Protein AF-A0A0J7K8M3-F1 (afdb_monomer)

InterPro domains:
  IPR032815 Peptidase S8, pro-domain [PF16470] (27-82)
  IPR036852 Peptidase S8/S53 domain superfamily [G3DSA:3.40.50.200] (105-156)
  IPR036852 Peptidase S8/S53 domain superfamily [SSF52743] (109-156)
  IPR038466 Peptidase S8, pro-domain superfamily [G3DSA:3.30.70.850] (23-82)

Structure (mmCIF, N/CA/C/O backbone):
data_AF-A0A0J7K8M3-F1
#
_entry.id   AF-A0A0J7K8M3-F1
#
loop_
_atom_site.group_PDB
_atom_site.id
_atom_site.type_symbol
_atom_site.label_atom_id
_atom_site.label_alt_id
_atom_site.label_comp_id
_atom_site.label_asym_id
_atom_site.label_entity_id
_atom_site.label_seq_id
_atom_site.pdbx_PDB_ins_code
_atom_site.Cartn_x
_atom_site.Cartn_y
_atom_site.Cartn_z
_atom_site.occupancy
_atom_site.B_iso_or_equiv
_atom_site.auth_seq_id
_atom_site.auth_comp_id
_atom_site.auth_asym_id
_atom_site.auth_atom_id
_atom_site.pdbx_PDB_model_num
ATOM 1 N N . MET A 1 1 ? -18.885 1.651 24.637 1.00 44.19 1 MET A N 1
ATOM 2 C CA . MET A 1 1 ? -19.521 0.613 25.477 1.00 44.19 1 MET A CA 1
ATOM 3 C C . MET A 1 1 ? -21.000 0.626 25.129 1.00 44.19 1 MET A C 1
ATOM 5 O O . MET A 1 1 ? -21.523 1.725 25.035 1.00 44.19 1 MET A O 1
ATOM 9 N N . LYS A 1 2 ? -21.637 -0.531 24.901 1.00 29.84 2 LYS A N 1
ATOM 10 C CA . LYS A 1 2 ? -23.090 -0.676 24.642 1.00 29.84 2 LYS A CA 1
ATOM 11 C C . LYS A 1 2 ? -23.766 -1.501 25.763 1.00 29.84 2 LYS A C 1
ATOM 13 O O . LYS A 1 2 ? -23.041 -2.152 26.510 1.00 29.84 2 LYS A O 1
ATOM 18 N N . PHE A 1 3 ? -25.090 -1.403 25.938 1.00 52.31 3 PHE A N 1
ATOM 19 C CA . PHE A 1 3 ? -25.852 -1.643 27.182 1.00 52.31 3 PHE A CA 1
ATOM 20 C C . PHE A 1 3 ? -27.401 -1.450 27.101 1.00 52.31 3 PHE A C 1
ATOM 22 O O . PHE A 1 3 ? -27.911 -0.332 27.035 1.00 52.31 3 PHE A O 1
ATOM 29 N N . GLN A 1 4 ? -28.208 -2.489 27.321 1.00 34.72 4 GLN A N 1
ATOM 30 C CA . GLN A 1 4 ? -29.679 -2.350 27.415 1.00 34.72 4 GLN A CA 1
ATOM 31 C C . GLN A 1 4 ? -30.224 -2.350 28.859 1.00 34.72 4 GLN A C 1
ATOM 33 O O . GLN A 1 4 ? -29.748 -3.145 29.666 1.00 34.72 4 GLN A O 1
ATOM 38 N N . HIS A 1 5 ? -31.270 -1.545 29.166 1.00 41.06 5 HIS A N 1
ATOM 39 C CA . HIS A 1 5 ? -32.294 -1.887 30.189 1.00 41.06 5 HIS A CA 1
ATOM 40 C C . HIS A 1 5 ? -33.617 -1.053 30.172 1.00 41.06 5 HIS A C 1
ATOM 42 O O . HIS A 1 5 ? -33.620 0.128 29.814 1.00 41.06 5 HIS A O 1
ATOM 48 N N . ARG A 1 6 ? -34.722 -1.678 30.641 1.00 37.88 6 ARG A N 1
ATOM 49 C CA . ARG A 1 6 ? -36.150 -1.240 30.719 1.00 37.88 6 ARG A CA 1
ATOM 50 C C . ARG A 1 6 ? -36.422 0.078 31.489 1.00 37.88 6 ARG A C 1
ATOM 52 O O . ARG A 1 6 ? -35.615 0.527 32.305 1.00 37.88 6 ARG A O 1
ATOM 59 N N . GLU A 1 7 ? -37.557 0.732 31.198 1.00 38.78 7 GLU A N 1
ATOM 60 C CA . GLU A 1 7 ? -37.876 2.121 31.598 1.00 38.78 7 GLU A CA 1
ATOM 61 C C . GLU A 1 7 ? -38.808 2.302 32.812 1.00 38.78 7 GLU A C 1
ATOM 63 O O . GLU A 1 7 ? -39.792 1.585 32.934 1.00 38.78 7 GLU A O 1
ATOM 68 N N . ASN A 1 8 ? -38.557 3.334 33.649 1.00 38.66 8 ASN A N 1
ATOM 69 C CA . ASN A 1 8 ? -39.594 4.017 34.450 1.00 38.66 8 ASN A CA 1
ATOM 70 C C . ASN A 1 8 ? -39.165 5.429 34.959 1.00 38.66 8 ASN A C 1
ATOM 72 O O . ASN A 1 8 ? -37.971 5.702 35.114 1.00 38.66 8 ASN A O 1
ATOM 76 N N . LYS A 1 9 ? -40.128 6.335 35.223 1.00 42.47 9 LYS A N 1
ATOM 77 C CA . LYS A 1 9 ? -40.022 7.823 35.356 1.00 42.47 9 LYS A CA 1
ATOM 78 C C . LYS A 1 9 ? -39.038 8.436 36.390 1.00 42.47 9 LYS A C 1
ATOM 80 O O . LYS A 1 9 ? -38.766 9.631 36.302 1.00 42.47 9 LYS A O 1
ATOM 85 N N . LYS A 1 10 ? -38.375 7.683 37.284 1.00 42.62 10 LYS A N 1
ATOM 86 C CA . LYS A 1 10 ? -37.325 8.188 38.227 1.00 42.62 10 LYS A CA 1
ATOM 87 C C . LYS A 1 10 ? -35.994 8.610 37.544 1.00 42.62 10 LYS A C 1
ATOM 89 O O . LYS A 1 10 ? -34.939 8.685 38.175 1.00 42.62 10 LYS A O 1
ATOM 94 N N . ARG A 1 11 ? -36.007 8.850 36.227 1.00 46.19 11 ARG A N 1
ATOM 95 C CA . ARG A 1 11 ? -34.836 8.789 35.335 1.00 46.19 11 ARG A CA 1
ATOM 96 C C . ARG A 1 11 ? -34.023 10.076 35.184 1.00 46.19 11 ARG A C 1
ATOM 98 O O . ARG A 1 11 ? -32.837 9.951 34.908 1.00 46.19 11 ARG A O 1
ATOM 105 N N . LYS A 1 12 ? -34.578 11.281 35.367 1.00 43.31 12 LYS A N 1
ATOM 106 C CA . LYS A 1 12 ? -33.804 12.531 35.160 1.00 43.31 12 LYS A CA 1
ATOM 107 C C . LYS A 1 12 ? -32.705 12.720 36.217 1.00 43.31 12 LYS A C 1
ATOM 109 O O . LYS A 1 12 ? -31.529 12.668 35.873 1.00 43.31 12 LYS A O 1
ATOM 114 N N . LYS A 1 13 ? -33.068 12.745 37.508 1.00 40.09 13 LYS A N 1
ATOM 115 C CA . LYS A 1 13 ? -32.099 12.863 38.621 1.00 40.09 13 LYS A CA 1
ATOM 116 C C . LYS A 1 13 ? -31.072 11.720 38.664 1.00 40.09 13 LYS A C 1
ATOM 118 O O . LYS A 1 13 ? -29.933 11.920 39.069 1.00 40.09 13 LYS A O 1
ATOM 123 N N . LYS A 1 14 ? -31.450 10.507 38.237 1.00 47.88 14 LYS A N 1
ATOM 124 C CA . LYS A 1 14 ? -30.547 9.340 38.207 1.00 47.88 14 LYS A CA 1
ATOM 125 C C . LYS A 1 14 ? -29.569 9.381 37.018 1.00 47.88 14 LYS A C 1
ATOM 127 O O . LYS A 1 14 ? -28.466 8.856 37.135 1.00 47.88 14 LYS A O 1
ATOM 132 N N . LYS A 1 15 ? -29.953 10.013 35.898 1.00 50.44 15 LYS A N 1
ATOM 133 C CA . LYS A 1 15 ? -29.089 10.241 34.724 1.00 50.44 15 LYS A CA 1
ATOM 134 C C . LYS A 1 15 ? -28.007 11.284 35.013 1.00 50.44 15 LYS A C 1
ATOM 136 O O . LYS A 1 15 ? -26.842 11.007 34.756 1.00 50.44 15 LYS A O 1
ATOM 141 N N . GLU A 1 16 ? -28.371 12.420 35.605 1.00 52.28 16 GLU A N 1
ATOM 142 C CA . GLU A 1 16 ? -27.409 13.469 35.993 1.00 52.28 16 GLU A CA 1
ATOM 143 C C . GLU A 1 16 ? -26.402 12.961 37.029 1.00 52.28 16 GLU A C 1
ATOM 145 O O . GLU A 1 16 ? -25.197 13.127 36.853 1.00 52.28 16 GLU A O 1
ATOM 150 N N . LYS A 1 17 ? -26.871 12.223 38.048 1.00 53.62 17 LYS A N 1
ATOM 151 C CA . LYS A 1 17 ? -25.986 11.586 39.039 1.00 53.62 17 LYS A CA 1
ATOM 152 C C . LYS A 1 17 ? -25.023 10.565 38.425 1.00 53.62 17 LYS A C 1
ATOM 154 O O . LYS A 1 17 ? -23.885 10.483 38.868 1.00 53.62 17 LYS A O 1
ATOM 159 N N . LYS A 1 18 ? -25.439 9.816 37.395 1.00 55.16 18 LYS A N 1
ATOM 160 C CA . LYS A 1 18 ? -24.556 8.884 36.666 1.00 55.16 18 LYS A CA 1
ATOM 161 C C . LYS A 1 18 ? -23.431 9.601 35.927 1.00 55.16 18 LYS A C 1
ATOM 163 O O . LYS A 1 18 ? -22.292 9.156 35.980 1.00 55.16 18 LYS A O 1
ATOM 168 N N . ILE A 1 19 ? -23.759 10.688 35.231 1.00 57.19 19 ILE A N 1
ATOM 169 C CA . ILE A 1 19 ? -22.782 11.478 34.471 1.00 57.19 19 ILE A CA 1
ATOM 170 C C . ILE A 1 19 ? -21.790 12.142 35.438 1.00 57.19 19 ILE A C 1
ATOM 172 O O . ILE A 1 19 ? -20.584 12.082 35.218 1.00 57.19 19 ILE A O 1
ATOM 176 N N . SER A 1 20 ? -22.293 12.679 36.554 1.00 51.03 20 SER A N 1
ATOM 177 C CA . SER A 1 20 ? -21.483 13.299 37.608 1.00 51.03 20 SER A CA 1
ATOM 178 C C . SER A 1 20 ? -20.567 12.305 38.341 1.00 51.03 20 SER A C 1
ATOM 180 O O . SER A 1 20 ? -19.390 12.600 38.527 1.00 51.03 20 SER A O 1
ATOM 182 N N . PHE A 1 21 ? -21.052 11.110 38.703 1.00 57.31 21 PHE A N 1
ATOM 183 C CA . PHE A 1 21 ? -20.248 10.103 39.412 1.00 57.31 21 PHE A CA 1
ATOM 184 C C . PHE A 1 21 ? -19.054 9.613 38.586 1.00 57.31 21 PHE A C 1
ATOM 186 O O . PHE A 1 21 ? -17.944 9.478 39.099 1.00 57.31 21 PHE A O 1
ATOM 193 N N . VAL A 1 22 ? -19.258 9.375 37.289 1.00 57.06 22 VAL A N 1
ATOM 194 C CA . VAL A 1 22 ? -18.203 8.823 36.431 1.00 57.06 22 VAL A CA 1
ATOM 195 C C . VAL A 1 22 ? -17.080 9.845 36.201 1.00 57.06 22 VAL A C 1
ATOM 197 O O . VAL A 1 22 ? -15.913 9.447 36.184 1.00 57.06 22 VAL A O 1
ATOM 200 N N . CYS A 1 23 ? -17.387 11.150 36.187 1.00 56.72 23 CYS A N 1
ATOM 201 C CA . CYS A 1 23 ? -16.370 12.209 36.158 1.00 56.72 23 CYS A CA 1
ATOM 202 C C . CYS A 1 23 ? -15.372 12.136 37.331 1.00 56.72 23 CYS A C 1
ATOM 204 O O . CYS A 1 23 ? -14.208 12.479 37.136 1.00 56.72 23 CYS A O 1
ATOM 206 N N . ASN A 1 24 ? -15.759 11.602 38.497 1.00 58.28 24 ASN A N 1
ATOM 207 C CA . ASN A 1 24 ? -14.842 11.416 39.635 1.00 58.28 24 ASN A CA 1
ATOM 208 C C . ASN A 1 24 ? -13.833 10.269 39.428 1.00 58.28 24 ASN A C 1
ATOM 210 O O . ASN A 1 24 ? -12.878 10.131 40.187 1.00 58.28 24 ASN A O 1
ATOM 214 N N . THR A 1 25 ? -14.017 9.426 38.406 1.00 64.12 25 THR A N 1
ATOM 215 C CA . THR A 1 25 ? -13.215 8.208 38.178 1.00 64.12 25 THR A CA 1
ATOM 216 C C . THR A 1 25 ? -12.197 8.325 37.033 1.00 64.12 25 THR A C 1
ATOM 218 O O . THR A 1 25 ? -11.761 7.309 36.494 1.00 64.12 25 THR A O 1
ATOM 221 N N . ASN A 1 26 ? -11.788 9.546 36.655 1.00 71.69 26 ASN A N 1
ATOM 222 C CA . ASN A 1 26 ? -10.967 9.856 35.463 1.00 71.69 26 ASN A CA 1
ATOM 223 C C . ASN 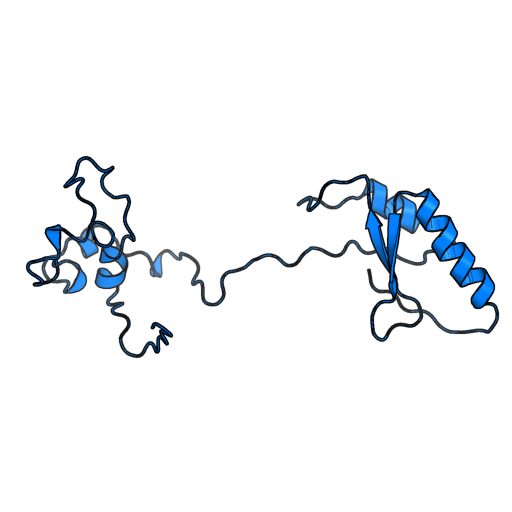A 1 26 ? -11.588 9.408 34.123 1.00 71.69 26 ASN A C 1
ATOM 225 O O . ASN A 1 26 ? -10.945 9.495 33.071 1.00 71.69 26 ASN A O 1
ATOM 229 N N . PHE A 1 27 ? -12.839 8.946 34.143 1.00 74.06 27 PHE A N 1
ATOM 230 C CA . PHE A 1 27 ? -13.640 8.641 32.970 1.00 74.06 27 PHE A CA 1
ATOM 231 C C . PHE A 1 27 ? -14.523 9.845 32.639 1.00 74.06 27 PHE A C 1
ATOM 233 O O . PHE A 1 27 ? -15.368 10.248 33.430 1.00 74.06 27 PHE A O 1
ATOM 240 N N . CYS A 1 28 ? -14.381 10.395 31.441 1.00 74.31 28 CYS A N 1
ATOM 241 C CA . CYS A 1 28 ? -15.275 11.435 30.951 1.00 74.31 28 CYS A CA 1
ATOM 242 C C . CYS A 1 28 ? -16.316 10.822 30.021 1.00 74.31 28 CYS A C 1
ATOM 244 O O . CYS A 1 28 ? -15.971 10.076 29.100 1.00 74.31 28 CYS A O 1
ATOM 246 N N . SER A 1 29 ? -17.590 11.144 30.250 1.00 75.50 29 SER A N 1
ATOM 247 C CA . SER A 1 29 ? -18.656 10.824 29.303 1.00 75.50 29 SER A CA 1
ATOM 248 C C . SER A 1 29 ? -18.456 11.629 28.027 1.00 75.50 29 SER A C 1
ATOM 250 O O . SER A 1 29 ? -18.347 12.851 28.089 1.00 75.50 29 SER A O 1
ATOM 252 N N . LEU A 1 30 ? -18.431 10.951 26.884 1.00 72.25 30 LEU A N 1
ATOM 253 C CA . LEU A 1 30 ? -18.447 11.604 25.582 1.00 72.25 30 LEU A CA 1
ATOM 254 C C . LEU A 1 30 ? -19.888 11.851 25.148 1.00 72.25 30 LEU A C 1
ATOM 256 O O . LEU A 1 30 ? -20.351 12.982 25.128 1.00 72.25 30 LEU A O 1
ATOM 260 N N . LEU A 1 31 ? -20.596 10.776 24.799 1.00 77.31 31 LEU A N 1
ATOM 261 C CA . LEU A 1 31 ? -21.907 10.835 24.164 1.00 77.31 31 LEU A CA 1
ATOM 262 C C . LEU A 1 31 ? -22.722 9.582 24.481 1.00 77.31 31 LEU A C 1
ATOM 264 O O . LEU A 1 31 ? -22.183 8.522 24.815 1.00 77.31 31 LEU A O 1
ATOM 268 N N . LYS A 1 32 ? -24.038 9.704 24.334 1.00 82.75 32 LYS A N 1
ATOM 269 C CA . LYS A 1 32 ? -24.959 8.568 24.330 1.00 82.75 32 LYS A CA 1
ATOM 270 C C . LYS A 1 32 ? -24.750 7.745 23.056 1.00 82.75 32 LYS A C 1
ATOM 272 O O . LYS A 1 32 ? -24.500 8.316 21.997 1.00 82.75 32 LYS A O 1
ATOM 277 N N . VAL A 1 33 ? -24.862 6.422 23.137 1.00 83.31 33 VAL A N 1
ATOM 278 C CA . VAL A 1 33 ? -24.804 5.586 21.926 1.00 83.31 33 VAL A CA 1
ATOM 279 C C . VAL A 1 33 ? -26.041 5.859 21.072 1.00 83.31 33 VAL A C 1
ATOM 281 O O . VAL A 1 33 ? -27.164 5.869 21.585 1.00 83.31 33 VAL A O 1
ATOM 284 N N . LEU A 1 34 ? -25.832 6.064 19.770 1.00 82.25 34 LEU A N 1
ATOM 285 C CA . LEU A 1 34 ? -26.910 6.238 18.796 1.00 82.25 34 LEU A CA 1
ATOM 286 C C . LEU A 1 34 ? -27.901 5.068 18.866 1.00 82.25 34 LEU A C 1
ATOM 288 O O . LEU A 1 34 ? -27.504 3.906 18.937 1.00 82.25 34 LEU A O 1
ATOM 292 N N . GLY A 1 35 ? -29.194 5.391 18.877 1.00 83.25 35 GLY A N 1
ATOM 293 C CA . GLY A 1 35 ? -30.278 4.407 18.948 1.00 83.25 35 GLY A CA 1
ATOM 294 C C . GLY A 1 35 ? -30.506 3.781 20.327 1.00 83.25 35 GLY A C 1
ATOM 295 O O . GLY A 1 35 ? -31.464 3.034 20.492 1.00 83.25 35 GLY A O 1
ATOM 296 N N . SER A 1 36 ? -29.690 4.098 21.339 1.00 79.38 36 SER A N 1
ATOM 297 C CA . SER A 1 36 ? -29.887 3.560 22.683 1.00 79.38 36 SER A CA 1
ATOM 298 C C . SER A 1 36 ? -30.330 4.611 23.691 1.00 79.38 36 SER A C 1
ATOM 300 O O . SER A 1 36 ? -29.972 5.788 23.626 1.00 79.38 36 SER A O 1
ATOM 302 N N . GLN A 1 37 ? -31.139 4.182 24.661 1.00 79.56 37 GLN A N 1
ATOM 303 C CA . GLN A 1 37 ? -31.648 5.025 25.741 1.00 79.56 37 GLN A CA 1
ATOM 304 C C . GLN A 1 37 ? -30.784 5.022 27.002 1.00 79.56 37 GLN A C 1
ATOM 306 O O . GLN A 1 37 ? -30.870 5.955 27.808 1.00 79.56 37 GLN A O 1
ATOM 311 N N . THR A 1 38 ? -29.944 4.003 27.144 1.00 78.19 38 THR A N 1
ATOM 312 C CA . THR A 1 38 ? -29.271 3.647 28.398 1.00 78.19 38 THR A CA 1
ATOM 313 C C . THR A 1 38 ? -27.757 3.543 28.277 1.00 78.19 38 THR A C 1
ATOM 315 O O . THR A 1 38 ? -27.082 3.322 29.281 1.00 78.19 38 THR A O 1
ATOM 318 N N . GLU A 1 39 ? -27.223 3.721 27.074 1.00 83.31 39 GLU A N 1
ATOM 319 C CA . GLU A 1 39 ? -25.818 3.486 26.757 1.00 83.31 39 GLU A CA 1
ATOM 320 C C . GLU A 1 39 ? -25.043 4.770 26.586 1.00 83.31 39 GLU A C 1
ATOM 322 O O . GLU A 1 39 ? -25.525 5.727 25.980 1.00 83.31 39 GLU A O 1
ATOM 327 N N . TYR A 1 40 ? -23.797 4.744 27.043 1.00 83.31 40 TYR A N 1
ATOM 328 C CA . TYR A 1 40 ? -22.920 5.897 27.016 1.00 83.31 40 TYR A CA 1
ATOM 329 C C . TYR A 1 40 ? -21.492 5.470 26.664 1.00 83.31 40 TYR A C 1
ATOM 331 O O . TYR A 1 40 ? -21.005 4.410 27.076 1.00 83.31 40 TYR A O 1
ATOM 339 N N . HIS A 1 41 ? -20.817 6.310 25.887 1.00 83.06 41 HIS A N 1
ATOM 340 C CA . HIS A 1 41 ? -19.392 6.218 25.617 1.00 83.06 41 HIS A CA 1
ATOM 341 C C . HIS A 1 41 ? -18.610 7.011 26.657 1.00 83.06 41 HIS A C 1
ATOM 343 O O . HIS A 1 41 ? -18.952 8.150 26.970 1.00 83.06 41 HIS A O 1
ATOM 349 N N . PHE A 1 42 ? -17.525 6.412 27.137 1.00 79.44 42 PHE A N 1
ATOM 350 C CA . PHE A 1 42 ? -16.609 7.028 28.085 1.00 79.44 42 PHE A CA 1
ATOM 351 C C . PHE A 1 42 ? -15.178 6.904 27.578 1.00 79.44 42 PHE A C 1
ATOM 353 O O . PHE A 1 42 ? -14.824 5.898 26.955 1.00 79.44 42 PHE A O 1
ATOM 360 N N . VAL A 1 43 ? -14.365 7.911 27.879 1.00 78.94 43 VAL A N 1
ATOM 361 C CA . VAL A 1 43 ? -12.921 7.916 27.628 1.00 78.94 43 VAL A CA 1
ATOM 362 C C . VAL A 1 43 ? -12.198 8.184 28.932 1.00 78.94 43 VAL A C 1
ATOM 364 O O . VAL A 1 43 ? -12.605 9.042 29.710 1.00 78.94 43 VAL A O 1
ATOM 367 N N . HIS A 1 44 ? -11.120 7.446 29.167 1.00 77.81 44 HIS A N 1
ATOM 368 C CA . HIS A 1 44 ? -10.262 7.684 30.314 1.00 77.81 44 HIS A CA 1
ATOM 369 C C . HIS A 1 44 ? -9.181 8.708 29.973 1.00 77.81 44 HIS A C 1
ATOM 371 O O . HIS A 1 44 ? -8.386 8.462 29.067 1.00 77.81 44 HIS A O 1
ATOM 377 N N . ARG A 1 45 ? -9.128 9.830 30.699 1.00 73.31 45 ARG A N 1
ATOM 378 C CA . ARG A 1 45 ? -8.189 10.929 30.401 1.00 73.31 45 ARG A CA 1
ATOM 379 C C . ARG A 1 45 ? -6.743 10.644 30.812 1.00 73.31 45 ARG A C 1
ATOM 381 O O . ARG A 1 45 ? -5.831 11.115 30.151 1.00 73.31 45 ARG A O 1
ATOM 388 N N . ALA A 1 46 ? -6.521 9.848 31.858 1.00 71.19 46 ALA A N 1
ATOM 389 C CA . ALA A 1 46 ? -5.176 9.583 32.384 1.00 71.19 46 ALA A CA 1
ATOM 390 C C . ALA A 1 46 ? -4.463 8.383 31.722 1.00 71.19 46 ALA A C 1
ATOM 392 O O . ALA A 1 46 ? -3.445 7.915 32.222 1.00 71.19 46 ALA A O 1
ATOM 393 N N . LEU A 1 47 ? -5.000 7.835 30.623 1.00 67.88 47 LEU A N 1
ATOM 394 C CA . LEU A 1 47 ? -4.317 6.803 29.837 1.00 67.88 47 LEU A CA 1
ATOM 395 C C . LEU A 1 47 ? -4.041 7.357 28.434 1.00 67.88 47 LEU A C 1
ATOM 397 O O . LEU A 1 47 ? -5.006 7.698 27.747 1.00 67.88 47 LEU A O 1
ATOM 401 N N . PRO A 1 48 ? -2.771 7.425 27.991 1.00 61.66 48 PRO A N 1
ATOM 402 C CA . PRO A 1 48 ? -2.458 7.813 26.625 1.00 61.66 48 PRO A CA 1
ATOM 403 C C . PRO A 1 48 ? -3.111 6.842 25.633 1.00 61.66 48 PRO A C 1
ATOM 405 O O . PRO A 1 48 ? -3.358 5.668 25.934 1.00 61.66 48 PRO A O 1
ATOM 408 N N . HIS A 1 49 ? -3.450 7.386 24.467 1.00 62.38 49 HIS A N 1
ATOM 409 C CA . HIS A 1 49 ? -4.204 6.735 23.404 1.00 62.38 49 HIS A CA 1
ATOM 410 C C . HIS A 1 49 ? -3.647 5.341 23.047 1.00 62.38 49 HIS A C 1
ATOM 412 O O . HIS A 1 49 ? -2.441 5.146 22.964 1.00 62.38 49 HIS A O 1
ATOM 418 N N . VAL A 1 50 ? -4.563 4.389 22.823 1.00 57.75 50 VAL A N 1
ATOM 419 C CA . VAL A 1 50 ? -4.330 3.031 22.288 1.00 57.75 50 VAL A CA 1
ATOM 420 C C . VAL A 1 50 ? -3.292 2.208 23.063 1.00 57.7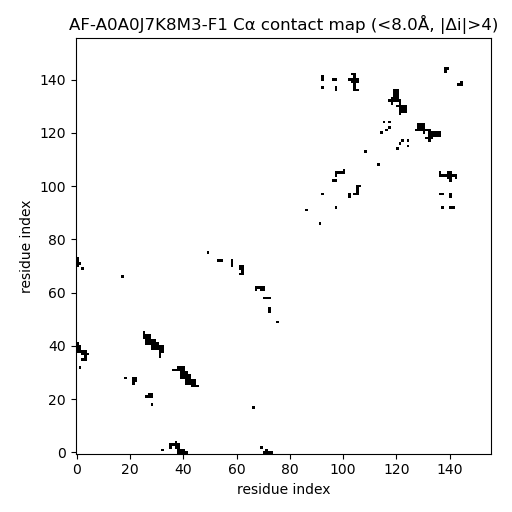5 50 VAL A C 1
ATOM 422 O O . VAL A 1 50 ? -2.118 2.121 22.720 1.00 57.75 50 VAL A O 1
ATOM 425 N N . ARG A 1 51 ? -3.765 1.472 24.076 1.00 58.19 51 ARG A N 1
ATOM 426 C CA . ARG A 1 51 ? -3.032 0.319 24.620 1.00 58.19 51 ARG A CA 1
ATOM 427 C C . ARG A 1 51 ? -3.515 -0.955 23.921 1.00 58.19 51 ARG A C 1
ATOM 429 O O . ARG A 1 51 ? -4.718 -1.192 23.846 1.00 58.19 51 ARG A O 1
ATOM 436 N N . SER A 1 52 ? -2.589 -1.799 23.463 1.00 59.38 52 SER A N 1
ATOM 437 C CA . SER A 1 52 ? -2.895 -3.104 22.848 1.00 59.38 52 SER A CA 1
ATOM 438 C C . SER A 1 52 ? -3.490 -4.124 23.833 1.00 59.38 52 SER A C 1
ATOM 440 O O . SER A 1 52 ? -4.173 -5.058 23.421 1.00 59.38 52 SER A O 1
ATOM 442 N N . LYS A 1 53 ? -3.263 -3.941 25.143 1.00 64.50 53 LYS A N 1
ATOM 443 C CA . LYS A 1 53 ? -3.758 -4.813 26.222 1.00 64.50 53 LYS A CA 1
ATOM 444 C C . LYS A 1 53 ? -4.963 -4.208 26.958 1.00 64.50 53 LYS A C 1
ATOM 446 O O . LYS A 1 53 ? -5.021 -3.000 27.199 1.00 64.50 53 LYS A O 1
ATOM 451 N N . ARG A 1 54 ? -5.900 -5.074 27.370 1.00 66.44 54 ARG A N 1
ATOM 452 C CA . ARG A 1 54 ? -7.126 -4.735 28.124 1.00 66.44 54 ARG A CA 1
ATOM 453 C C . ARG A 1 54 ? -6.801 -3.987 29.427 1.00 66.44 54 ARG A C 1
ATOM 455 O O . ARG A 1 54 ? -5.964 -4.438 30.207 1.00 66.44 54 ARG A O 1
ATOM 462 N N . SER A 1 55 ? -7.512 -2.896 29.723 1.00 72.44 55 SER A N 1
ATOM 463 C CA . SER A 1 55 ? -7.370 -2.134 30.977 1.00 72.44 55 SER A CA 1
ATOM 464 C C . SER A 1 55 ? -8.229 -2.736 32.101 1.00 72.44 55 SER A C 1
ATOM 466 O O . SER A 1 55 ? -9.211 -2.153 32.571 1.00 72.44 55 SER A O 1
ATOM 468 N N . VAL A 1 56 ? -7.861 -3.946 32.538 1.00 77.25 56 VAL A N 1
ATOM 469 C CA . VAL A 1 56 ? -8.623 -4.741 33.524 1.00 77.25 56 VAL A CA 1
ATOM 470 C C . VAL A 1 56 ? -8.910 -3.986 34.834 1.00 77.25 56 VAL A C 1
ATOM 472 O O . VAL A 1 56 ? -10.082 -3.935 35.214 1.00 77.25 56 VAL A O 1
ATOM 475 N N . PRO A 1 57 ? -7.930 -3.336 35.503 1.00 80.12 57 PRO A N 1
ATOM 476 C CA . PRO A 1 57 ? -8.181 -2.665 36.786 1.00 80.12 57 PRO A CA 1
ATOM 477 C C . PRO A 1 57 ? -9.203 -1.532 36.670 1.00 80.12 57 PRO A C 1
ATOM 479 O O . PRO A 1 57 ? -10.010 -1.298 37.565 1.00 80.12 57 PRO A O 1
ATOM 482 N N . HIS A 1 58 ? -9.184 -0.844 35.535 1.00 77.31 58 HIS A N 1
ATOM 483 C CA . HIS A 1 58 ? -10.010 0.321 35.289 1.00 77.31 58 HIS A CA 1
ATOM 484 C C . HIS A 1 58 ? -11.444 -0.062 34.908 1.00 77.31 58 HIS A C 1
ATOM 486 O O . HIS A 1 58 ? -12.407 0.498 35.426 1.00 77.31 58 HIS A O 1
ATOM 492 N N . THR A 1 59 ? -11.587 -1.110 34.093 1.00 79.69 59 THR A N 1
ATOM 493 C CA . THR A 1 59 ? -12.894 -1.708 33.793 1.00 79.69 59 THR A CA 1
ATOM 494 C C . THR A 1 59 ? -13.540 -2.285 35.056 1.00 79.69 59 THR A C 1
ATOM 496 O O . THR A 1 59 ? -14.754 -2.194 35.215 1.00 79.69 59 THR A O 1
ATOM 499 N N . ARG A 1 60 ? -12.747 -2.840 35.986 1.00 82.75 60 ARG A N 1
ATOM 500 C CA . ARG A 1 60 ? -13.257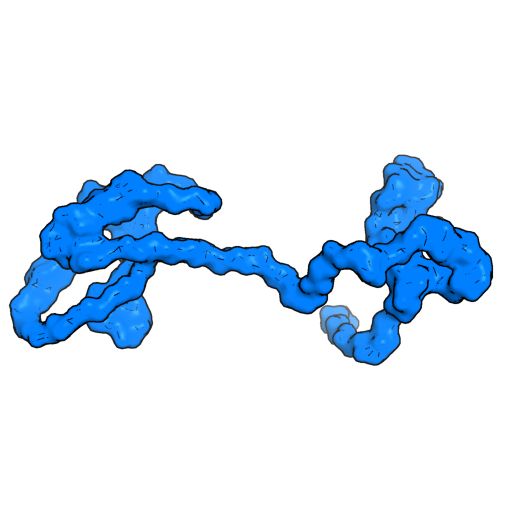 -3.354 37.265 1.00 82.75 60 ARG A CA 1
ATOM 501 C C . ARG A 1 60 ? -13.887 -2.254 38.123 1.00 82.75 60 ARG A C 1
ATOM 503 O O . ARG A 1 60 ? -14.950 -2.495 38.673 1.00 82.75 60 ARG A O 1
ATOM 510 N N . LYS A 1 61 ? -13.297 -1.051 38.178 1.00 81.62 61 LYS A N 1
ATOM 511 C CA . LYS A 1 61 ? -13.880 0.093 38.910 1.00 81.62 61 LYS A CA 1
ATOM 512 C C . LYS A 1 61 ? -15.286 0.440 38.413 1.00 81.62 61 LYS A C 1
ATOM 514 O O . LYS A 1 61 ? -16.167 0.665 39.229 1.00 81.62 61 LYS A O 1
ATOM 519 N N . LEU A 1 62 ? -15.507 0.404 37.096 1.00 79.75 62 LEU A N 1
ATOM 520 C CA . LEU A 1 62 ? -16.840 0.6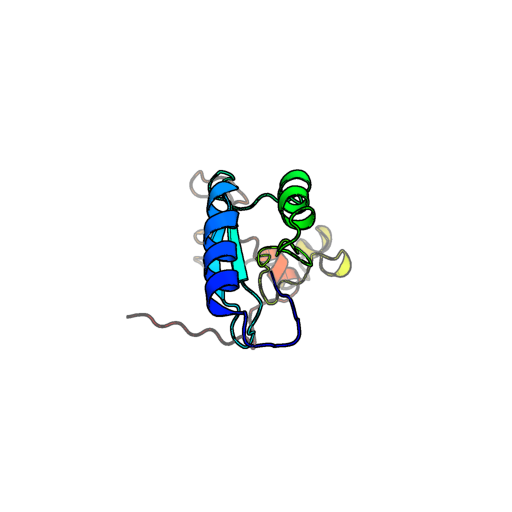15 36.524 1.00 79.75 62 LEU A CA 1
ATOM 521 C C . LEU A 1 62 ? -17.806 -0.523 36.858 1.00 79.75 62 LEU A C 1
ATOM 523 O O . LEU A 1 62 ? -18.964 -0.265 37.132 1.00 79.75 62 LEU A O 1
ATOM 527 N N . LYS A 1 63 ? -17.350 -1.779 36.831 1.00 83.38 63 LYS A N 1
ATOM 528 C CA . LYS A 1 63 ? -18.218 -2.940 37.097 1.00 83.38 63 LYS A CA 1
ATOM 529 C C . LYS A 1 63 ? -18.669 -3.061 38.554 1.00 83.38 63 LYS A C 1
ATOM 531 O O . LYS A 1 63 ? -19.671 -3.712 38.806 1.00 83.38 63 LYS A O 1
ATOM 536 N N . VAL A 1 64 ? -17.905 -2.504 39.491 1.00 84.88 64 VAL A N 1
ATOM 537 C CA . VAL A 1 64 ? -18.227 -2.528 40.928 1.00 84.88 64 VAL A CA 1
ATOM 538 C C . VAL A 1 64 ? -19.275 -1.466 41.291 1.00 84.88 64 VAL A C 1
ATOM 540 O O . VAL A 1 64 ? -19.913 -1.569 42.333 1.00 84.88 64 VAL A O 1
ATOM 543 N N . ASP A 1 65 ? -19.482 -0.457 40.443 1.00 80.06 65 ASP A N 1
ATOM 544 C CA . ASP A 1 65 ? -20.433 0.621 40.711 1.00 80.06 65 ASP A CA 1
ATOM 545 C C . ASP A 1 65 ? -21.896 0.117 40.650 1.00 80.06 65 ASP A C 1
ATOM 547 O O . ASP A 1 65 ? -22.328 -0.377 39.603 1.00 80.06 65 ASP A O 1
ATOM 551 N N . PRO A 1 66 ? -22.706 0.307 41.715 1.00 83.19 66 PRO A N 1
ATOM 552 C CA . PRO A 1 66 ? -24.121 -0.079 41.751 1.00 83.19 66 PRO A CA 1
ATOM 553 C C . PRO A 1 66 ? -24.986 0.531 40.638 1.00 83.19 66 PRO A C 1
ATOM 555 O O . PRO A 1 66 ? -26.065 0.025 40.319 1.00 83.19 66 PRO A O 1
ATOM 558 N N . LEU A 1 67 ? -24.567 1.657 40.056 1.00 79.88 67 LEU A N 1
ATOM 559 C CA . LEU A 1 67 ? -25.280 2.318 38.967 1.00 79.88 67 LEU A CA 1
ATOM 560 C C . LEU A 1 67 ? -24.955 1.700 37.599 1.00 79.88 67 LEU A C 1
ATOM 562 O O . LEU A 1 67 ? -25.693 1.926 36.632 1.00 79.88 67 LEU A O 1
ATOM 566 N N . VAL A 1 68 ? -23.889 0.915 37.484 1.00 78.88 68 VAL A N 1
ATOM 567 C CA . VAL A 1 68 ? -23.359 0.393 36.225 1.00 78.88 68 VAL A CA 1
ATOM 568 C C . VAL A 1 68 ? -23.613 -1.112 36.151 1.00 78.88 68 VAL A C 1
ATOM 570 O O . VAL A 1 68 ? -22.947 -1.904 36.797 1.00 78.88 68 VAL A O 1
ATOM 573 N N . ALA A 1 69 ? -24.564 -1.540 35.317 1.00 83.69 69 ALA A N 1
ATOM 574 C CA . ALA A 1 69 ? -24.912 -2.965 35.246 1.00 83.69 69 ALA A CA 1
ATOM 575 C C . ALA A 1 69 ? -23.879 -3.843 34.489 1.00 83.69 69 ALA A C 1
ATOM 577 O O . ALA A 1 69 ? -23.810 -5.043 34.708 1.00 83.69 69 ALA A O 1
ATOM 578 N N . THR A 1 70 ? -23.066 -3.276 33.598 1.00 82.62 70 THR A N 1
ATOM 579 C CA . THR A 1 70 ? -22.040 -3.941 32.766 1.00 82.62 70 THR A CA 1
ATOM 580 C C . THR A 1 70 ? -20.921 -2.947 32.393 1.00 82.62 70 THR A C 1
ATOM 582 O O . THR A 1 70 ? -21.021 -1.754 32.625 1.00 82.62 70 THR A O 1
ATOM 585 N N . ALA A 1 71 ? -19.792 -3.379 31.844 1.00 84.75 71 ALA A N 1
ATOM 586 C CA . ALA A 1 71 ? -18.813 -2.450 31.264 1.00 84.75 71 ALA A CA 1
ATOM 587 C C . ALA A 1 71 ? -17.931 -3.221 30.280 1.00 84.75 71 ALA A C 1
ATOM 589 O O . ALA A 1 71 ? -17.301 -4.211 30.660 1.00 84.75 71 ALA A O 1
ATOM 590 N N . ILE A 1 72 ? -17.897 -2.781 29.018 1.00 83.44 72 ILE A N 1
ATOM 591 C CA . ILE A 1 72 ? -17.232 -3.471 27.897 1.00 83.44 72 ILE A CA 1
ATOM 592 C C . ILE A 1 72 ? -16.235 -2.564 27.150 1.00 83.44 72 ILE A C 1
ATOM 594 O O . ILE A 1 72 ? -16.625 -1.769 26.293 1.00 83.44 72 ILE A O 1
ATOM 598 N N . GLN A 1 73 ? -14.932 -2.699 27.408 1.00 82.75 73 GLN A N 1
ATOM 599 C CA . GLN A 1 73 ? -13.916 -1.951 26.656 1.00 82.75 73 GLN A CA 1
ATOM 600 C C . GLN A 1 73 ? -14.093 -2.193 25.146 1.00 82.75 73 GLN A C 1
ATOM 602 O O . GLN A 1 73 ? -14.102 -3.338 24.704 1.00 82.75 73 GLN A O 1
ATOM 607 N N . GLN A 1 74 ? -14.280 -1.124 24.367 1.00 79.19 74 GLN A N 1
ATOM 608 C CA . GLN A 1 74 ? -14.375 -1.235 22.912 1.00 79.19 74 GLN A CA 1
ATOM 609 C C . GLN A 1 74 ? -12.952 -1.316 22.350 1.00 79.19 74 GLN A C 1
ATOM 611 O O . GLN A 1 74 ? -12.173 -0.392 22.605 1.00 79.19 74 GLN A O 1
ATOM 616 N N . PRO A 1 75 ? -12.580 -2.393 21.638 1.00 72.81 75 PRO A N 1
ATOM 617 C CA . PRO A 1 75 ? -11.339 -2.394 20.883 1.00 72.81 75 PRO A CA 1
ATOM 618 C C . PRO A 1 75 ? -11.441 -1.334 19.780 1.00 72.81 75 PRO A C 1
ATOM 620 O O . PRO A 1 75 ? -12.499 -1.161 19.175 1.00 72.81 75 PRO A O 1
ATOM 623 N N . GLY A 1 76 ? -10.357 -0.596 19.543 1.00 72.56 76 GLY A N 1
ATOM 624 C CA . GLY A 1 76 ? -10.286 0.292 18.386 1.00 72.56 76 GLY A CA 1
ATOM 625 C C . GLY A 1 76 ? -10.364 -0.508 17.084 1.00 72.56 76 GLY A C 1
ATOM 626 O O . GLY A 1 76 ? -10.053 -1.702 17.060 1.00 72.56 76 GLY A O 1
ATOM 627 N N . PHE A 1 77 ? -10.756 0.144 15.991 1.00 72.75 77 PHE A N 1
ATOM 628 C CA . PHE A 1 77 ? -10.686 -0.474 14.671 1.00 72.75 77 PHE A CA 1
ATOM 629 C C . PHE A 1 77 ? -9.225 -0.784 14.328 1.00 72.75 77 PHE A C 1
ATOM 631 O O . PHE A 1 77 ? -8.370 0.103 14.346 1.00 72.75 77 PHE A O 1
ATOM 638 N N . LYS A 1 78 ? -8.924 -2.051 14.022 1.00 71.31 78 LYS A N 1
ATOM 639 C CA . LYS A 1 78 ? -7.600 -2.437 13.528 1.00 71.31 78 LYS A CA 1
ATOM 640 C C . LYS A 1 78 ? -7.482 -1.964 12.083 1.00 71.31 78 LYS A C 1
ATOM 642 O O . LYS A 1 78 ? -8.262 -2.387 11.232 1.00 71.31 78 LYS A O 1
ATOM 647 N N . ARG A 1 79 ? -6.501 -1.106 11.793 1.00 75.25 79 ARG A N 1
ATOM 648 C CA . ARG A 1 79 ? -6.173 -0.742 10.411 1.00 75.25 79 ARG A CA 1
ATOM 649 C C . ARG A 1 79 ? -5.712 -2.004 9.677 1.00 75.25 79 ARG A C 1
ATOM 651 O O . ARG A 1 79 ? -4.688 -2.583 10.028 1.00 75.25 79 ARG A O 1
ATOM 658 N N . VAL A 1 80 ? -6.470 -2.411 8.665 1.00 79.88 80 VAL A N 1
ATOM 659 C CA . VAL A 1 80 ? -6.122 -3.485 7.726 1.00 79.88 80 VAL A CA 1
ATOM 660 C C . VAL A 1 80 ? -6.219 -2.934 6.308 1.00 79.88 80 VAL A C 1
ATOM 662 O O . VAL A 1 80 ? -7.139 -2.177 5.993 1.00 79.88 80 VAL A O 1
ATOM 665 N N . LYS A 1 81 ? -5.243 -3.255 5.454 1.00 82.00 81 LYS A N 1
ATOM 666 C CA . LYS A 1 81 ? -5.255 -2.817 4.054 1.00 82.00 81 LYS A CA 1
ATOM 667 C C . LYS A 1 81 ? -6.263 -3.684 3.294 1.00 82.00 81 LYS A C 1
ATOM 669 O O . LYS A 1 81 ? -6.132 -4.906 3.276 1.00 82.00 81 LYS A O 1
ATOM 674 N N . ARG A 1 82 ? -7.291 -3.063 2.707 1.00 80.00 82 ARG A N 1
ATOM 675 C CA . ARG A 1 82 ? -8.281 -3.767 1.874 1.00 80.00 82 ARG A CA 1
ATOM 676 C C . ARG A 1 82 ? -7.574 -4.434 0.692 1.00 80.00 82 ARG A C 1
ATOM 678 O O . ARG A 1 82 ? -6.687 -3.825 0.102 1.00 80.00 82 ARG A O 1
ATOM 685 N N . GLY A 1 83 ? -7.948 -5.675 0.386 1.00 75.56 83 GLY A N 1
ATOM 686 C CA . GLY A 1 83 ? -7.371 -6.438 -0.726 1.00 75.56 83 GLY A CA 1
ATOM 687 C C . GLY A 1 83 ? -5.934 -6.925 -0.509 1.00 75.56 83 GLY A C 1
ATOM 688 O O . GLY A 1 83 ? -5.336 -7.454 -1.440 1.00 75.56 83 GLY A O 1
ATOM 689 N N . TYR A 1 84 ? -5.363 -6.769 0.692 1.00 74.56 84 TYR A N 1
ATOM 690 C CA . TYR A 1 84 ? -4.057 -7.351 0.990 1.00 74.56 84 TYR A CA 1
ATOM 691 C C . TYR A 1 84 ? -4.173 -8.876 1.053 1.00 74.56 84 TYR A C 1
ATOM 693 O O . TYR A 1 84 ? -4.779 -9.416 1.981 1.00 74.56 84 TYR A O 1
ATOM 701 N N . LYS A 1 85 ? -3.597 -9.561 0.060 1.00 73.06 85 LYS A N 1
ATOM 702 C CA . LYS A 1 85 ? -3.410 -11.011 0.102 1.00 73.06 85 LYS A CA 1
ATOM 703 C C . LYS A 1 85 ? -2.285 -11.310 1.102 1.00 73.06 85 LYS A C 1
ATOM 705 O O . LYS A 1 85 ? -1.205 -10.736 0.958 1.00 73.06 85 LYS A O 1
ATOM 710 N N . PRO A 1 86 ? -2.522 -12.135 2.136 1.00 74.19 86 PRO A N 1
ATOM 711 C CA . PRO A 1 86 ? -1.463 -12.516 3.059 1.00 74.19 86 PRO A CA 1
ATOM 712 C C . PRO A 1 86 ? -0.370 -13.280 2.306 1.00 74.19 86 PRO A C 1
ATOM 714 O O . PRO A 1 86 ? -0.662 -14.011 1.361 1.00 74.19 86 PRO A O 1
ATOM 717 N N . LEU A 1 87 ? 0.881 -13.118 2.736 1.00 70.12 87 LEU A N 1
ATOM 718 C CA . LEU A 1 87 ? 1.997 -13.906 2.219 1.00 70.12 87 LEU A CA 1
ATOM 719 C C . LEU A 1 87 ? 1.758 -15.379 2.592 1.00 70.12 87 LEU A C 1
ATOM 721 O O . LEU A 1 87 ? 1.877 -15.742 3.762 1.00 70.12 87 LEU A O 1
ATOM 725 N N . SER A 1 88 ? 1.380 -16.206 1.619 1.00 77.62 88 SER A N 1
ATOM 726 C CA . SER A 1 88 ? 1.404 -17.668 1.739 1.00 77.62 88 SER A CA 1
ATOM 727 C C . SER A 1 88 ? 2.584 -18.214 0.948 1.00 77.62 88 SER A C 1
ATOM 729 O O . SER A 1 88 ? 3.024 -17.583 -0.013 1.00 77.62 88 SER A O 1
ATOM 731 N N . VAL A 1 89 ? 3.085 -19.383 1.347 1.00 73.56 89 VAL A N 1
ATOM 732 C CA . VAL A 1 89 ? 4.169 -20.080 0.638 1.00 73.56 89 VAL A CA 1
ATOM 733 C C . VAL A 1 89 ? 3.841 -20.305 -0.840 1.00 73.56 89 VAL A C 1
ATOM 735 O O . VAL A 1 89 ? 4.717 -20.128 -1.675 1.00 73.56 89 VAL A O 1
ATOM 738 N N . ASP A 1 90 ? 2.571 -20.551 -1.167 1.00 73.06 90 ASP A N 1
ATOM 739 C CA . ASP A 1 90 ? 2.101 -20.744 -2.548 1.00 73.06 90 ASP A CA 1
ATOM 740 C C . ASP A 1 90 ? 2.200 -19.474 -3.409 1.00 73.06 90 ASP A C 1
ATOM 742 O O . ASP A 1 90 ? 2.256 -19.550 -4.630 1.00 73.06 90 ASP A O 1
ATOM 746 N N . ASN A 1 91 ? 2.198 -18.294 -2.780 1.00 68.25 91 ASN A N 1
ATOM 747 C CA . ASN A 1 91 ? 2.311 -17.002 -3.458 1.00 68.25 91 ASN A CA 1
ATOM 748 C C . ASN A 1 91 ? 3.756 -16.479 -3.484 1.00 68.25 91 ASN A C 1
ATOM 750 O O . ASN A 1 91 ? 3.984 -15.352 -3.924 1.00 68.25 91 ASN A O 1
ATOM 754 N N . LEU A 1 92 ? 4.734 -17.226 -2.968 1.00 72.81 92 LEU A N 1
ATOM 755 C CA . LEU A 1 92 ? 6.139 -16.844 -3.070 1.00 72.81 92 LEU A CA 1
ATOM 756 C C . LEU A 1 92 ? 6.693 -17.368 -4.388 1.00 72.81 92 LEU A C 1
ATOM 758 O O . LEU A 1 92 ? 6.590 -18.556 -4.665 1.00 72.81 92 LEU A O 1
ATOM 762 N N . VAL A 1 93 ? 7.326 -16.495 -5.173 1.00 70.00 93 VAL A N 1
ATOM 763 C CA . VAL A 1 93 ? 8.134 -16.955 -6.307 1.00 70.00 93 VAL A CA 1
ATOM 764 C C . VAL A 1 93 ? 9.473 -17.429 -5.751 1.00 70.00 93 VAL A C 1
ATOM 766 O O . VAL A 1 93 ? 10.186 -16.627 -5.133 1.00 70.00 93 VAL A O 1
ATOM 769 N N . PRO A 1 94 ? 9.845 -18.705 -5.930 1.00 72.62 94 PRO A N 1
ATOM 770 C CA . PRO A 1 94 ? 11.161 -19.180 -5.550 1.00 72.62 94 PRO A CA 1
ATOM 771 C C . PRO A 1 94 ? 12.260 -18.411 -6.291 1.00 72.62 94 PRO A C 1
ATOM 773 O O . PRO A 1 94 ? 12.133 -18.071 -7.466 1.00 72.62 94 PRO A O 1
ATOM 776 N N . LEU A 1 95 ? 13.388 -18.165 -5.620 1.00 70.12 95 LEU A N 1
ATOM 777 C CA . LEU A 1 95 ? 14.481 -17.355 -6.176 1.00 70.12 95 LEU A CA 1
ATOM 778 C C . LE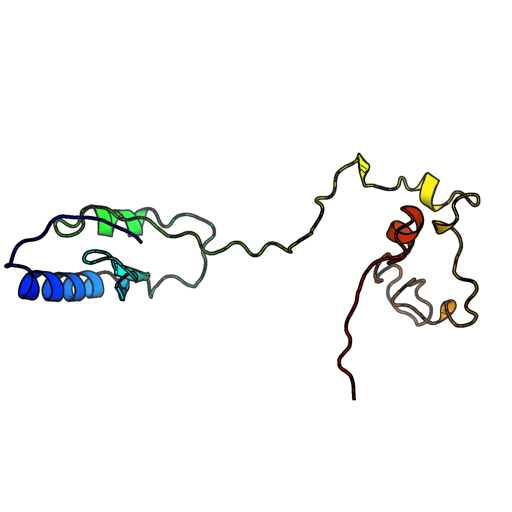U A 1 95 ? 15.049 -17.918 -7.492 1.00 70.12 95 LEU A C 1
ATOM 780 O O . LEU A 1 95 ? 15.559 -17.159 -8.314 1.00 70.12 95 LEU A O 1
ATOM 784 N N . TYR A 1 96 ? 14.961 -19.236 -7.691 1.00 69.62 96 TYR A N 1
ATOM 785 C CA . TYR A 1 96 ? 15.381 -19.881 -8.933 1.00 69.62 96 TYR A CA 1
ATOM 786 C C . TYR A 1 96 ? 14.434 -19.553 -10.097 1.00 69.62 96 TYR A C 1
ATOM 788 O O . TYR A 1 96 ? 14.904 -19.284 -11.196 1.00 69.62 96 TYR A O 1
ATOM 796 N N . GLU A 1 97 ? 13.122 -19.459 -9.858 1.00 67.81 97 GLU A N 1
ATOM 797 C CA . GLU A 1 97 ? 12.143 -19.119 -10.898 1.00 67.81 97 GLU A CA 1
ATOM 798 C C . GLU A 1 97 ? 12.254 -17.664 -11.352 1.00 67.81 97 GLU A C 1
ATOM 800 O O . GLU A 1 97 ? 12.105 -17.386 -12.541 1.00 67.81 97 GLU A O 1
ATOM 805 N N . MET A 1 98 ? 12.594 -16.745 -10.441 1.00 64.19 98 MET A N 1
ATOM 806 C CA . MET A 1 98 ? 12.864 -15.344 -10.796 1.00 64.19 98 MET A CA 1
ATOM 807 C C . MET A 1 98 ? 14.064 -15.185 -11.738 1.00 64.19 98 MET A C 1
ATOM 809 O O . MET A 1 98 ? 14.125 -14.209 -12.477 1.00 64.19 98 MET A O 1
ATOM 813 N N . LYS A 1 99 ? 15.025 -16.117 -11.719 1.00 64.25 99 LYS A N 1
ATOM 814 C CA . LYS A 1 99 ? 16.243 -16.061 -12.545 1.00 64.25 99 LYS A CA 1
ATOM 815 C C . LYS A 1 99 ? 16.184 -16.953 -13.783 1.00 64.25 99 LYS A C 1
ATOM 817 O O . LYS A 1 99 ? 17.146 -16.970 -14.549 1.00 64.25 99 LYS A O 1
ATOM 822 N N . ASN A 1 100 ? 15.090 -17.684 -13.987 1.00 67.44 100 ASN A N 1
ATOM 823 C CA . ASN A 1 100 ? 14.926 -18.536 -15.156 1.00 67.44 100 ASN A CA 1
ATOM 824 C C . ASN A 1 100 ? 14.708 -17.665 -16.403 1.00 67.44 100 ASN A C 1
ATOM 826 O O . ASN A 1 100 ? 13.659 -17.038 -16.500 1.00 67.44 100 ASN A O 1
ATOM 830 N N . PRO A 1 101 ? 15.622 -17.657 -17.392 1.00 63.38 101 PRO A N 1
ATOM 831 C CA . PRO A 1 101 ? 15.537 -16.781 -18.570 1.00 63.38 101 PRO A CA 1
ATOM 832 C C . PRO A 1 101 ? 14.355 -17.097 -19.505 1.00 63.38 101 PRO A C 1
ATOM 834 O O . PRO A 1 101 ? 14.074 -16.339 -20.437 1.00 63.38 101 PRO A O 1
ATOM 837 N N . THR A 1 102 ? 13.676 -18.224 -19.277 1.00 67.44 102 THR A N 1
ATOM 838 C CA . THR A 1 102 ? 12.431 -18.628 -19.938 1.00 67.44 102 THR A CA 1
ATOM 839 C C . THR A 1 102 ? 11.191 -17.963 -19.339 1.00 67.44 102 THR A C 1
ATOM 841 O O . THR A 1 102 ? 10.164 -17.919 -20.013 1.00 67.44 102 THR A O 1
ATOM 844 N N . ASN A 1 103 ? 11.267 -17.411 -18.122 1.00 65.94 103 ASN A N 1
ATOM 845 C CA . ASN A 1 103 ? 10.161 -16.676 -17.521 1.00 65.94 103 ASN A CA 1
ATOM 846 C C . ASN A 1 103 ? 10.100 -15.250 -18.092 1.00 65.94 103 ASN A C 1
ATOM 848 O O . ASN A 1 103 ? 11.072 -14.502 -17.998 1.00 65.94 103 ASN A O 1
ATOM 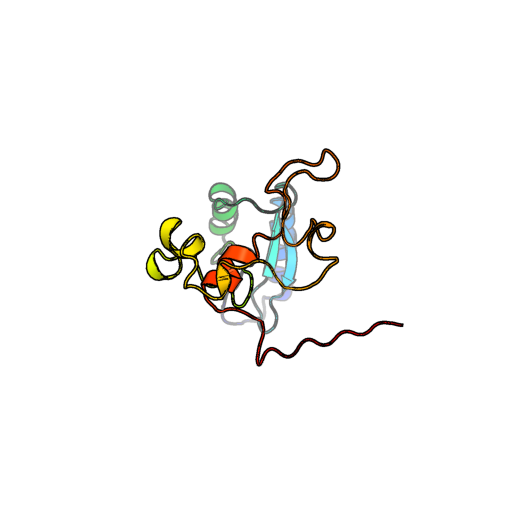852 N N . PRO A 1 104 ? 8.956 -14.806 -18.641 1.00 62.72 104 PRO A N 1
ATOM 853 C CA . PRO A 1 104 ? 8.828 -13.454 -19.184 1.00 62.72 104 PRO A CA 1
ATOM 854 C C . PRO A 1 104 ? 9.019 -12.364 -18.116 1.00 62.72 104 PRO A C 1
ATOM 856 O O . PRO A 1 104 ? 9.421 -11.258 -18.452 1.00 62.72 104 PRO A O 1
ATOM 859 N N . GLY A 1 105 ? 8.792 -12.682 -16.835 1.00 65.00 105 GLY A N 1
ATOM 860 C CA . GLY A 1 105 ? 9.029 -11.773 -15.711 1.00 65.00 105 GLY A CA 1
ATOM 861 C C . GLY A 1 105 ? 10.477 -11.689 -15.217 1.00 65.00 105 GLY A C 1
ATOM 862 O O . GLY A 1 105 ? 10.748 -10.887 -14.331 1.00 65.00 105 GLY A O 1
ATOM 863 N N . SER A 1 106 ? 11.399 -12.500 -15.756 1.00 65.25 106 SER A N 1
ATOM 864 C CA . SER A 1 106 ? 12.824 -12.470 -15.388 1.00 65.25 106 SER A CA 1
ATOM 865 C C . SER A 1 106 ? 13.653 -11.515 -16.251 1.00 65.25 106 SER A C 1
ATOM 867 O O . SER A 1 106 ? 14.850 -11.354 -16.013 1.00 65.25 106 SER A O 1
ATOM 869 N N . LYS A 1 107 ? 13.070 -10.984 -17.332 1.00 77.62 107 LYS A N 1
ATOM 870 C CA . LYS A 1 107 ? 13.763 -10.115 -18.283 1.00 77.62 107 LYS A CA 1
ATOM 871 C C . LYS A 1 107 ? 13.454 -8.667 -17.957 1.00 77.62 107 LYS A C 1
ATOM 873 O O . LYS A 1 107 ? 12.295 -8.306 -17.763 1.00 77.62 107 LYS A O 1
ATOM 878 N N . ASP A 1 108 ? 14.501 -7.853 -17.951 1.00 84.25 108 ASP A N 1
ATOM 879 C CA . ASP A 1 108 ? 14.342 -6.414 -17.817 1.00 84.25 108 ASP A CA 1
ATOM 880 C C . ASP A 1 108 ? 13.531 -5.861 -19.005 1.00 84.25 108 ASP A C 1
ATOM 882 O O . ASP A 1 108 ? 13.634 -6.385 -20.124 1.00 84.25 108 ASP A O 1
ATOM 886 N N . PRO A 1 109 ? 12.715 -4.815 -18.786 1.00 87.06 109 PRO A N 1
ATOM 887 C CA . PRO A 1 109 ? 11.974 -4.158 -19.851 1.00 87.06 109 PRO A CA 1
ATOM 888 C C . PRO A 1 109 ? 12.897 -3.661 -20.967 1.00 87.06 109 PRO A C 1
ATOM 890 O O . PRO A 1 109 ? 14.023 -3.234 -20.727 1.00 87.06 109 PRO A O 1
ATOM 893 N N . THR A 1 110 ? 12.385 -3.638 -22.196 1.00 90.75 110 THR A N 1
ATOM 894 C CA . THR A 1 110 ? 13.114 -3.136 -23.377 1.00 90.75 110 THR A CA 1
ATOM 895 C C . THR A 1 110 ? 13.228 -1.600 -23.411 1.00 90.75 110 THR A C 1
ATOM 897 O O . THR A 1 110 ? 13.823 -1.053 -24.333 1.00 90.75 110 THR A O 1
ATOM 900 N N . ASP A 1 111 ? 12.669 -0.892 -22.422 1.00 92.31 111 ASP A N 1
ATOM 901 C CA . ASP A 1 111 ? 12.735 0.571 -22.317 1.00 92.31 111 ASP A CA 1
ATOM 902 C C . ASP A 1 111 ? 14.197 1.051 -22.145 1.00 92.31 111 ASP A C 1
ATOM 904 O O . ASP A 1 111 ? 14.832 0.728 -21.134 1.00 92.31 111 ASP A O 1
ATOM 908 N N . PRO A 1 112 ? 14.742 1.864 -23.076 1.00 94.44 112 PRO A N 1
ATOM 909 C CA . PRO A 1 112 ? 16.107 2.392 -22.990 1.00 94.44 112 PRO A CA 1
ATOM 910 C C . PRO A 1 112 ? 16.404 3.185 -21.708 1.00 94.44 112 PRO A C 1
ATOM 912 O O . PRO A 1 112 ? 17.566 3.274 -21.289 1.00 94.44 112 PRO A O 1
ATOM 915 N N . PHE A 1 113 ? 15.375 3.764 -21.078 1.00 93.50 113 PHE A N 1
ATOM 916 C CA . PHE A 1 113 ? 15.510 4.555 -19.856 1.00 93.50 113 PHE A CA 1
ATOM 917 C C . PHE A 1 113 ? 15.324 3.745 -18.568 1.00 93.50 113 PHE A C 1
ATOM 919 O O . PHE A 1 113 ? 15.546 4.291 -17.484 1.00 93.50 113 PHE A O 1
ATOM 926 N N . PHE A 1 114 ? 15.012 2.446 -18.649 1.00 91.94 114 PHE A N 1
ATOM 927 C CA . PHE A 1 114 ? 14.763 1.594 -17.479 1.00 91.94 114 PHE A CA 1
ATOM 928 C C . PHE A 1 114 ? 15.913 1.622 -16.459 1.00 91.94 114 PHE A C 1
ATOM 930 O O . PHE A 1 114 ? 15.687 1.705 -15.254 1.00 91.94 114 PHE A O 1
ATOM 937 N N . LYS A 1 115 ? 17.164 1.674 -16.933 1.00 91.00 115 LYS A N 1
ATOM 938 C CA . LYS A 1 115 ? 18.371 1.769 -16.085 1.00 91.00 115 LYS A CA 1
ATOM 939 C C . LYS A 1 115 ? 18.392 2.979 -15.137 1.00 91.00 115 LYS A C 1
ATOM 941 O O . LYS A 1 115 ? 19.097 2.960 -14.130 1.00 91.00 115 LYS A O 1
ATOM 946 N N . TYR A 1 116 ? 17.631 4.029 -15.445 1.00 92.44 116 TYR A N 1
ATOM 947 C CA . TYR A 1 116 ? 17.515 5.229 -14.614 1.00 92.44 116 TYR A CA 1
ATOM 948 C C . TYR A 1 116 ? 16.314 5.180 -13.655 1.00 92.44 116 TYR A C 1
ATOM 950 O O . TYR A 1 116 ? 16.249 5.960 -12.705 1.00 92.44 116 TYR A O 1
ATOM 958 N N . GLN A 1 117 ? 15.380 4.248 -13.853 1.00 93.88 117 GLN A N 1
ATOM 959 C CA . GLN A 1 117 ? 14.161 4.095 -13.056 1.00 93.88 117 GLN A CA 1
ATOM 960 C C . GLN A 1 117 ? 14.445 3.292 -11.777 1.00 93.88 117 GLN A C 1
ATOM 962 O O . GLN A 1 117 ? 13.991 2.163 -11.591 1.00 93.88 117 GLN A O 1
ATOM 967 N N . TRP A 1 118 ? 15.204 3.898 -10.860 1.00 93.75 118 TRP A N 1
ATOM 968 C CA . TRP A 1 118 ? 15.645 3.264 -9.611 1.00 93.75 118 TRP A CA 1
ATOM 969 C C . TRP A 1 118 ? 14.496 2.743 -8.740 1.00 93.75 118 TRP A C 1
ATOM 971 O O . TRP A 1 118 ? 14.671 1.778 -8.006 1.00 93.75 118 TRP A O 1
ATOM 981 N N . TYR A 1 119 ? 13.315 3.360 -8.823 1.00 92.81 119 TYR A N 1
ATOM 982 C CA . TYR A 1 119 ? 12.137 2.952 -8.058 1.00 92.81 119 TYR A CA 1
ATOM 983 C C . TYR A 1 119 ? 11.578 1.592 -8.507 1.00 92.81 119 TYR A C 1
ATOM 985 O O . TYR A 1 119 ? 10.915 0.926 -7.713 1.00 92.81 119 TYR A O 1
ATOM 993 N N . LEU A 1 120 ? 11.860 1.159 -9.742 1.00 92.81 120 LEU A N 1
ATOM 994 C CA . LEU A 1 120 ? 11.513 -0.178 -10.232 1.00 92.81 120 LEU A CA 1
ATOM 995 C C . LEU A 1 120 ? 12.616 -1.190 -9.909 1.00 92.81 120 LEU A C 1
ATOM 997 O O . LEU A 1 120 ? 12.323 -2.248 -9.357 1.00 92.81 120 LEU A O 1
ATOM 1001 N N . LYS A 1 121 ? 13.871 -0.848 -10.220 1.00 91.69 121 LYS A N 1
ATOM 1002 C CA . LYS A 1 121 ? 15.043 -1.699 -9.982 1.00 91.69 121 LYS A CA 1
ATOM 1003 C C . LYS A 1 121 ? 16.224 -0.854 -9.520 1.00 91.69 121 LYS A C 1
ATOM 1005 O O . LYS A 1 121 ? 16.786 -0.067 -10.286 1.00 91.69 121 LYS A O 1
ATOM 1010 N N . ASN A 1 122 ? 16.624 -1.028 -8.264 1.00 92.44 122 ASN A N 1
ATOM 1011 C CA . ASN A 1 122 ? 17.716 -0.267 -7.673 1.00 92.44 122 ASN A CA 1
ATOM 1012 C C . ASN A 1 122 ? 18.990 -1.112 -7.577 1.00 92.44 122 ASN A C 1
ATOM 1014 O O . ASN A 1 122 ? 19.130 -1.983 -6.712 1.00 92.44 122 ASN A O 1
ATOM 1018 N N . VAL A 1 123 ? 19.956 -0.791 -8.436 1.00 91.31 123 VAL A N 1
ATOM 1019 C CA . VAL A 1 123 ? 21.288 -1.417 -8.465 1.00 91.31 123 VAL A CA 1
ATOM 1020 C C . VAL A 1 123 ? 22.355 -0.573 -7.757 1.00 91.31 123 VAL A C 1
ATOM 1022 O O . VAL A 1 123 ? 23.519 -0.958 -7.735 1.00 91.31 123 VAL A O 1
ATOM 1025 N N . GLY A 1 124 ? 21.981 0.565 -7.161 1.00 91.19 124 GLY A N 1
ATOM 1026 C CA . GLY A 1 124 ? 22.921 1.522 -6.569 1.00 91.19 124 GLY A CA 1
ATOM 1027 C C . GLY A 1 124 ? 23.571 2.464 -7.589 1.00 91.19 124 GLY A C 1
ATOM 1028 O O . GLY A 1 124 ? 24.629 3.024 -7.317 1.00 91.19 124 GLY A O 1
ATOM 1029 N N . GLN A 1 125 ? 22.935 2.669 -8.746 1.00 85.12 125 GLN A N 1
ATOM 1030 C CA . GLN A 1 125 ? 23.448 3.422 -9.901 1.00 85.12 125 GLN A CA 1
ATOM 1031 C C . GLN A 1 125 ? 23.940 4.851 -9.594 1.00 85.12 125 GLN A C 1
ATOM 1033 O O . GLN A 1 125 ? 24.805 5.363 -10.297 1.00 85.12 125 GLN A O 1
ATOM 1038 N N . ASN A 1 126 ? 23.430 5.482 -8.533 1.00 85.94 126 ASN A N 1
ATOM 1039 C CA . ASN A 1 126 ? 23.778 6.846 -8.118 1.00 85.94 126 ASN A CA 1
ATOM 1040 C C . ASN A 1 126 ? 24.263 6.898 -6.658 1.00 85.94 126 ASN A C 1
ATOM 1042 O O . ASN A 1 126 ? 23.961 7.842 -5.934 1.00 85.94 126 ASN A O 1
ATOM 1046 N N . GLY A 1 127 ? 24.946 5.850 -6.183 1.00 87.62 127 GLY A N 1
ATOM 1047 C CA . GLY A 1 127 ? 25.411 5.772 -4.789 1.00 87.62 127 GLY A CA 1
ATOM 1048 C C . GLY A 1 127 ? 24.286 5.560 -3.767 1.00 87.62 127 GLY A C 1
ATOM 1049 O O . GLY A 1 127 ? 24.495 5.699 -2.564 1.00 87.62 127 GLY A O 1
ATOM 1050 N N . GLY A 1 128 ? 23.083 5.218 -4.237 1.00 88.44 128 GLY A N 1
ATOM 1051 C CA . GLY A 1 128 ? 21.973 4.794 -3.390 1.00 88.44 128 GLY A CA 1
ATOM 1052 C C . GLY A 1 128 ? 22.191 3.391 -2.818 1.00 88.44 128 GLY A C 1
ATOM 1053 O O . GLY A 1 128 ? 23.023 2.623 -3.297 1.00 88.44 128 GLY A O 1
ATOM 1054 N N . LYS A 1 129 ? 21.406 3.029 -1.799 1.00 91.75 129 LYS A N 1
ATOM 1055 C CA . LYS A 1 129 ? 21.425 1.677 -1.228 1.00 91.75 129 LYS A CA 1
ATOM 1056 C C . LYS A 1 129 ? 20.753 0.689 -2.201 1.00 91.75 129 LYS A C 1
ATOM 1058 O O . LYS A 1 129 ? 19.555 0.851 -2.436 1.00 91.75 129 LYS A O 1
ATOM 1063 N N . PRO A 1 130 ? 21.459 -0.334 -2.723 1.00 91.06 130 PRO A N 1
ATOM 1064 C CA . PRO A 1 130 ? 20.862 -1.320 -3.626 1.00 91.06 130 PRO A CA 1
ATOM 1065 C C . PRO A 1 130 ? 19.662 -2.035 -2.992 1.00 91.06 130 PRO A C 1
ATOM 1067 O O . PRO A 1 130 ? 19.621 -2.208 -1.769 1.00 91.06 130 PRO A O 1
ATOM 1070 N N . LYS A 1 131 ? 18.713 -2.490 -3.823 1.00 88.94 131 LYS A N 1
ATOM 1071 C CA . LYS A 1 131 ? 17.461 -3.178 -3.427 1.00 88.94 131 LYS A CA 1
ATOM 1072 C C . LYS A 1 131 ? 16.479 -2.350 -2.591 1.00 88.94 131 LYS A C 1
ATOM 1074 O O . LYS A 1 131 ? 15.489 -2.885 -2.094 1.00 88.94 131 LYS A O 1
ATOM 1079 N N . LEU A 1 132 ? 16.749 -1.062 -2.379 1.00 92.25 132 LEU A N 1
ATOM 1080 C CA . LEU A 1 132 ? 15.760 -0.140 -1.831 1.00 92.25 132 LEU A CA 1
ATOM 1081 C C . LEU A 1 132 ? 14.879 0.361 -2.985 1.00 92.25 132 LEU A C 1
ATOM 1083 O O . LEU A 1 132 ? 15.064 1.476 -3.471 1.00 92.25 132 LEU A O 1
ATOM 1087 N N . ASP A 1 133 ? 13.982 -0.504 -3.450 1.00 92.62 133 ASP A N 1
ATOM 1088 C CA . ASP A 1 133 ? 13.047 -0.289 -4.560 1.00 92.62 133 ASP A CA 1
ATOM 1089 C C . ASP A 1 133 ? 11.668 -0.905 -4.249 1.00 92.62 133 ASP A C 1
ATOM 1091 O O . ASP A 1 133 ? 11.408 -1.379 -3.138 1.00 92.62 133 ASP A O 1
ATOM 1095 N N . LEU A 1 134 ? 10.747 -0.849 -5.216 1.00 92.00 134 LEU A N 1
ATOM 1096 C CA . LEU A 1 134 ? 9.402 -1.417 -5.099 1.00 92.00 134 LEU A CA 1
ATOM 1097 C C . LEU A 1 134 ? 9.362 -2.952 -5.238 1.00 92.00 134 LEU A C 1
ATOM 1099 O O . LEU A 1 134 ? 8.289 -3.531 -5.054 1.00 92.00 134 LEU A O 1
ATOM 1103 N N . ASN A 1 135 ? 10.487 -3.610 -5.555 1.00 88.94 135 ASN A N 1
ATOM 1104 C CA . ASN A 1 135 ? 10.587 -5.049 -5.815 1.00 88.94 135 ASN A CA 1
ATOM 1105 C C . ASN A 1 135 ? 9.557 -5.558 -6.850 1.00 88.94 135 ASN A C 1
ATOM 1107 O O . ASN A 1 135 ? 8.903 -6.587 -6.658 1.00 88.94 135 ASN A O 1
ATOM 1111 N N . VAL A 1 136 ? 9.374 -4.812 -7.947 1.00 89.00 136 VAL A N 1
ATOM 1112 C CA . VAL A 1 136 ? 8.380 -5.137 -8.992 1.00 89.00 136 VAL A CA 1
ATOM 1113 C C . VAL A 1 136 ? 8.737 -6.391 -9.789 1.00 89.00 136 VAL A C 1
ATOM 1115 O O . VAL A 1 136 ? 7.835 -7.054 -10.291 1.00 89.00 136 VAL A O 1
ATOM 1118 N N . GLU A 1 137 ? 10.019 -6.768 -9.840 1.00 85.50 137 GLU A N 1
ATOM 1119 C CA . GLU A 1 137 ? 10.489 -7.985 -10.517 1.00 85.50 137 GLU A CA 1
ATOM 1120 C C . GLU A 1 137 ? 9.779 -9.238 -9.987 1.00 85.50 137 GLU A C 1
ATOM 1122 O O . GLU A 1 137 ? 9.346 -10.086 -10.764 1.00 85.50 137 GLU A O 1
ATOM 1127 N N . ALA A 1 138 ? 9.562 -9.326 -8.670 1.00 83.25 138 ALA A N 1
ATOM 1128 C CA . ALA A 1 138 ? 8.834 -10.442 -8.074 1.00 83.25 138 ALA A CA 1
ATOM 1129 C C . ALA A 1 138 ? 7.369 -10.495 -8.545 1.00 83.25 138 ALA A C 1
ATOM 1131 O O . ALA A 1 138 ? 6.836 -11.578 -8.772 1.00 83.25 138 ALA A O 1
ATOM 1132 N N . ALA A 1 139 ? 6.719 -9.342 -8.731 1.00 85.31 139 ALA A N 1
ATOM 1133 C CA . ALA A 1 139 ? 5.353 -9.274 -9.248 1.00 85.31 139 ALA A CA 1
ATOM 1134 C C . ALA A 1 139 ? 5.295 -9.636 -10.742 1.00 85.31 139 ALA A C 1
ATOM 1136 O O . ALA A 1 139 ? 4.408 -10.377 -11.165 1.00 85.31 139 ALA A O 1
ATOM 1137 N N . TRP A 1 140 ? 6.265 -9.183 -11.538 1.00 86.69 140 TRP A N 1
ATOM 1138 C CA . TRP A 1 140 ? 6.376 -9.555 -12.950 1.00 86.69 140 TRP A CA 1
ATOM 1139 C C . TRP A 1 140 ? 6.666 -11.042 -13.137 1.00 86.69 140 TRP A C 1
ATOM 1141 O O . TRP A 1 140 ? 6.079 -11.660 -14.024 1.00 86.69 140 TRP A O 1
ATOM 1151 N N . ALA A 1 141 ? 7.487 -11.644 -12.272 1.00 82.69 141 ALA A N 1
ATOM 1152 C CA . ALA A 1 141 ? 7.717 -13.087 -12.248 1.00 82.69 141 ALA A CA 1
ATOM 1153 C C . ALA A 1 141 ? 6.434 -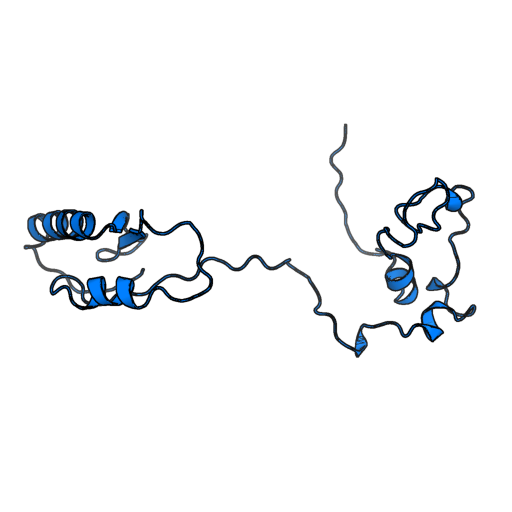13.882 -11.942 1.00 82.69 141 ALA A C 1
ATOM 1155 O O . ALA A 1 141 ? 6.259 -14.977 -12.463 1.00 82.69 141 ALA A O 1
ATOM 1156 N N . GLN A 1 142 ? 5.493 -13.303 -11.186 1.00 81.06 142 GLN A N 1
ATOM 1157 C CA . GLN A 1 142 ? 4.138 -13.847 -10.987 1.00 81.06 142 GLN A CA 1
ATOM 1158 C C . GLN A 1 142 ? 3.181 -13.567 -12.160 1.00 81.06 142 GLN A C 1
ATOM 1160 O O . GLN A 1 142 ? 2.001 -13.905 -12.087 1.00 81.06 142 GLN A O 1
ATOM 1165 N N . GLY A 1 143 ? 3.640 -12.896 -13.220 1.00 82.62 143 GLY A N 1
ATOM 1166 C CA . GLY A 1 143 ? 2.805 -12.465 -14.342 1.00 82.62 143 GLY A CA 1
ATOM 1167 C C . GLY A 1 143 ? 1.880 -11.282 -14.023 1.00 82.62 143 GLY A C 1
ATOM 1168 O O . GLY A 1 143 ? 0.976 -10.977 -14.803 1.00 82.62 143 GLY A O 1
ATOM 1169 N N . VAL A 1 144 ? 2.077 -10.594 -12.893 1.00 85.31 144 VAL A N 1
ATOM 1170 C CA . VAL A 1 144 ? 1.259 -9.442 -12.494 1.00 85.31 144 VAL A CA 1
ATOM 1171 C C . VAL A 1 144 ? 1.741 -8.197 -13.231 1.00 85.31 144 VAL A C 1
ATOM 1173 O O . VAL A 1 144 ? 2.753 -7.600 -12.884 1.00 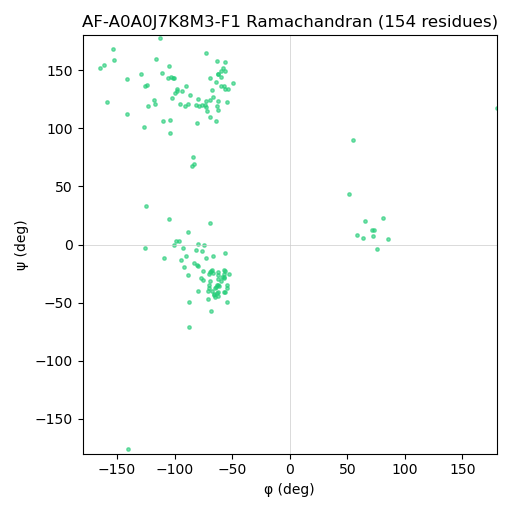85.31 144 VAL A O 1
ATOM 1176 N N . THR A 1 145 ? 0.982 -7.780 -14.241 1.00 87.44 145 THR A N 1
ATOM 1177 C CA . THR A 1 145 ? 1.304 -6.616 -15.091 1.00 87.44 145 THR A CA 1
ATOM 1178 C C . THR A 1 145 ? 0.389 -5.413 -14.862 1.00 87.44 145 THR A C 1
ATOM 1180 O O . THR A 1 145 ? 0.664 -4.329 -15.360 1.00 87.44 145 THR A O 1
ATOM 1183 N N . GLY A 1 146 ? -0.719 -5.593 -14.135 1.00 88.25 146 GLY A N 1
ATOM 1184 C CA . GLY A 1 146 ? -1.774 -4.580 -14.002 1.00 88.25 146 GLY A CA 1
ATOM 1185 C C . GLY A 1 146 ? -2.814 -4.598 -15.130 1.00 88.25 146 GLY A C 1
ATOM 1186 O O . GLY A 1 146 ? -3.713 -3.760 -15.140 1.00 88.25 146 GLY A O 1
ATOM 1187 N N . LYS A 1 147 ? -2.753 -5.563 -16.062 1.00 90.50 147 LYS A N 1
ATOM 1188 C CA . LYS A 1 147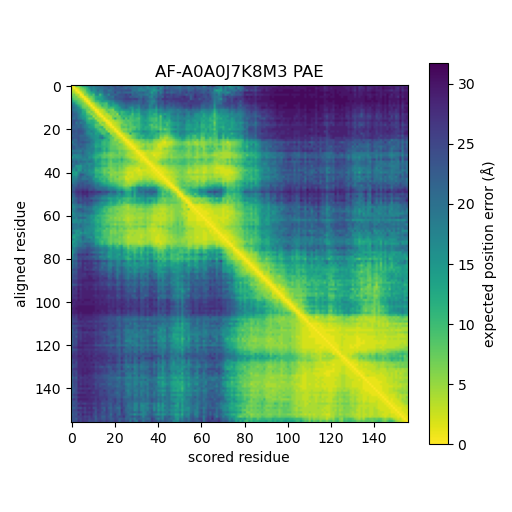 ? -3.802 -5.757 -17.076 1.00 90.50 147 LYS A CA 1
ATOM 1189 C C . LYS A 1 147 ? -5.165 -5.975 -16.402 1.00 90.50 147 LYS A C 1
ATOM 1191 O O . LYS A 1 147 ? -5.265 -6.731 -15.439 1.00 90.50 147 LYS A O 1
ATOM 1196 N N . ASN A 1 148 ? -6.208 -5.332 -16.930 1.00 92.38 148 ASN A N 1
ATOM 1197 C CA . ASN A 1 148 ? -7.575 -5.324 -16.383 1.00 92.38 148 ASN A CA 1
ATOM 1198 C C . ASN A 1 148 ? -7.725 -4.638 -15.007 1.00 92.38 148 ASN A C 1
ATOM 1200 O O . ASN A 1 148 ? -8.705 -4.884 -14.306 1.00 92.38 148 ASN A O 1
ATOM 1204 N N . VAL A 1 149 ? -6.785 -3.771 -14.615 1.00 92.06 149 VAL A N 1
ATOM 1205 C CA . VAL A 1 149 ? -6.920 -2.897 -13.439 1.00 92.06 149 VAL A CA 1
ATOM 1206 C C . VAL A 1 149 ? -7.263 -1.482 -13.899 1.00 92.06 149 VAL A C 1
ATOM 1208 O O . VAL A 1 149 ? -6.555 -0.902 -14.718 1.00 92.06 149 VAL A O 1
ATOM 1211 N N . THR A 1 150 ? -8.345 -0.913 -13.367 1.00 93.75 150 THR A N 1
ATOM 1212 C CA . THR A 1 150 ? -8.723 0.484 -13.620 1.00 93.75 150 THR A CA 1
ATOM 1213 C C . THR A 1 150 ? -8.110 1.387 -12.558 1.00 93.75 150 THR A C 1
ATOM 1215 O O . THR A 1 150 ? -8.419 1.255 -11.372 1.00 93.75 150 THR A O 1
ATOM 1218 N N . THR A 1 151 ? -7.273 2.325 -12.995 1.00 92.06 151 THR A N 1
ATOM 1219 C CA . THR A 1 151 ? -6.671 3.359 -12.148 1.00 92.06 151 THR A CA 1
ATOM 1220 C C . THR A 1 151 ? -7.131 4.718 -12.656 1.00 92.06 151 THR A C 1
ATOM 1222 O O . THR A 1 151 ? -6.949 5.020 -13.831 1.00 92.06 151 THR A O 1
ATOM 1225 N N . ALA A 1 152 ? -7.740 5.525 -11.789 1.00 95.38 152 ALA A N 1
ATOM 1226 C CA . ALA A 1 152 ? -8.107 6.903 -12.100 1.00 95.38 152 ALA A CA 1
ATOM 1227 C C . ALA A 1 152 ? -7.037 7.853 -11.550 1.00 95.38 152 ALA A C 1
ATOM 1229 O O . ALA A 1 152 ? -6.647 7.725 -10.387 1.00 95.38 152 ALA A O 1
ATOM 1230 N N . ILE A 1 153 ? -6.584 8.790 -12.381 1.00 95.25 153 ILE A N 1
ATOM 1231 C CA . ILE A 1 153 ? -5.628 9.841 -12.024 1.00 95.25 153 ILE A CA 1
ATOM 1232 C C . ILE A 1 153 ? -6.314 11.167 -12.347 1.00 95.25 153 ILE A C 1
ATOM 1234 O O . ILE A 1 153 ? -6.724 11.383 -13.483 1.00 95.25 153 ILE A O 1
ATOM 1238 N N . MET A 1 154 ? -6.506 12.004 -11.331 1.00 94.94 154 MET A N 1
ATOM 1239 C CA . MET A 1 154 ? -6.972 13.379 -11.490 1.00 94.94 154 MET A CA 1
ATOM 1240 C C . MET A 1 154 ? -5.744 14.260 -11.286 1.00 94.94 154 MET A C 1
ATOM 1242 O O . MET A 1 154 ? -5.347 14.478 -10.141 1.00 94.94 154 MET A O 1
ATOM 1246 N N . ASP A 1 155 ? -5.128 14.637 -12.400 1.00 93.44 155 ASP A N 1
ATOM 1247 C CA . ASP A 1 155 ? -3.975 15.539 -12.486 1.00 93.44 155 ASP A CA 1
ATOM 1248 C C . ASP A 1 155 ? -4.410 16.840 -13.183 1.00 93.44 155 ASP A C 1
ATOM 1250 O O . ASP A 1 155 ? -5.592 16.975 -13.522 1.00 93.44 155 ASP A O 1
ATOM 1254 N N . ASP A 1 156 ? -3.498 17.799 -13.310 1.00 86.44 156 ASP A N 1
ATOM 1255 C CA . ASP A 1 156 ? -3.736 19.164 -13.799 1.00 86.44 156 ASP A CA 1
ATOM 1256 C C . ASP A 1 156 ? -4.237 19.293 -15.252 1.00 86.44 156 ASP A C 1
ATOM 1258 O O . ASP A 1 156 ? -3.978 18.408 -16.102 1.00 86.44 156 ASP A O 1
#

Solvent-accessible surface area (backbone atoms only — not comparable to full-atom values): 10357 Å² total; per-residue (Å²): 68,83,58,90,76,90,87,70,91,77,46,66,73,53,49,55,51,52,60,57,55,40,52,76,69,53,28,43,78,75,47,67,38,86,99,49,95,66,20,49,32,70,47,56,73,90,53,79,84,85,67,96,64,84,63,60,75,61,48,47,58,47,48,70,36,94,90,33,95,64,74,53,90,70,78,76,86,77,91,71,72,84,89,66,75,76,93,44,79,90,75,54,80,54,75,67,60,47,66,33,86,85,39,80,30,45,56,80,75,89,55,90,63,51,88,73,41,36,61,55,56,28,80,30,91,82,81,49,68,57,70,69,40,68,60,46,53,63,41,28,49,72,68,56,78,61,82,97,61,90,81,88,82,92,75,136

Sequence (156 aa):
MKFQHRENKKRKKKKEKKISFVCNTNFCSLLKVLGSQTEYHFVHRALPHVRSKRSVPHTRKLKVDPLVATAIQQPGFKRVKRGYKPLSVDNLVPLYEMKNPTNPGSKDPTDPFFKYQWYLKNVGQNGGKPKLDLNVEAAWAQGVTGKNVTTAIMDD

Radius of gyration: 28.47 Å; Cα contacts (8 Å, |Δi|>4): 139; chains: 1; bounding box: 65×40×65 Å

Secondary structure (DSSP, 8-state):
--------STHHHHHHHHHHHHHTTTEEEEEEPTT-SS-EEEEETTS-S--SS--HHHHHHHHH-TT-S---PPPPPPP--TT-----GGGPPPHHHHT-TTSGGGSPPS-TTGGG-TTT----TTSPPTT-S--HHHHHHTT---TT--------

Organism: Lasius niger (NCBI:txid67767)

Mean predicted aligned error: 15.36 Å

Foldseek 3Di:
DDDDDDDDDVPPVLVVVVQVVVVVLQWHWDDAPPPGDLRTDIDRPPDPPDDPDDPVVSLVVQVPDPSRVHGDDDHDDDDDDPPDDDDDPVLFDPPVLCCPPPQPLVDDDPDPCSVVPCQAANPCPPVDDGPPHPPCSRVVSVVNDCPPPDDDDDDD

pLDDT: mean 75.07, std 15.21, range [29.84, 95.38]